Protein AF-A0A838TPU4-F1 (afdb_monomer_lite)

Sequence (35 aa):
MGLSLSYDIIKAHGGEMKVETKQGEFAEFIIALPP

Structure (mmCIF, N/CA/C/O backbone):
data_AF-A0A838TPU4-F1
#
_entry.id   AF-A0A838TPU4-F1
#
loop_
_atom_site.group_PDB
_atom_site.id
_atom_site.type_symbol
_atom_site.label_atom_id
_atom_site.label_alt_id
_atom_site.label_comp_id
_atom_site.label_asym_id
_atom_site.label_entity_id
_atom_site.label_seq_id
_atom_site.pdbx_PDB_ins_code
_atom_site.Cartn_x
_atom_site.Cartn_y
_atom_site.Cartn_z
_atom_site.occupancy
_atom_site.B_iso_or_equiv
_atom_site.auth_seq_id
_atom_site.auth_comp_id
_atom_site.auth_asym_id
_atom_site.auth_atom_id
_atom_site.pdbx_PDB_model_num
ATOM 1 N N . MET A 1 1 ? -4.197 10.320 -1.854 1.00 72.12 1 MET A N 1
ATOM 2 C CA . MET A 1 1 ? -2.996 10.991 -2.394 1.00 72.12 1 MET A CA 1
ATOM 3 C C . MET A 1 1 ? -1.724 10.216 -2.052 1.00 72.12 1 MET A C 1
ATOM 5 O O . MET A 1 1 ? -1.096 9.729 -2.976 1.00 72.12 1 MET A O 1
ATOM 9 N N . GLY A 1 2 ? -1.3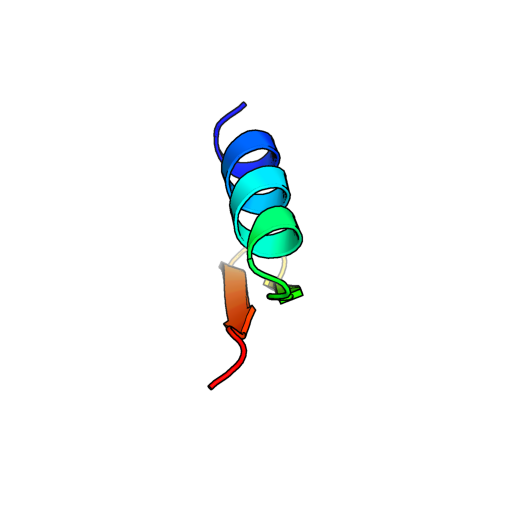63 10.015 -0.774 1.00 87.06 2 GLY A N 1
ATOM 10 C CA . GLY A 1 2 ? -0.144 9.259 -0.416 1.00 87.06 2 GLY A CA 1
ATOM 11 C C . GLY A 1 2 ? -0.169 7.781 -0.830 1.00 87.06 2 GLY A C 1
ATOM 12 O O . GLY A 1 2 ? 0.708 7.333 -1.555 1.00 87.06 2 GLY A O 1
ATOM 13 N N . LEU A 1 3 ? -1.225 7.048 -0.459 1.00 90.00 3 LEU A N 1
ATOM 14 C CA . LEU A 1 3 ? -1.341 5.609 -0.746 1.00 90.00 3 LEU A CA 1
ATOM 15 C C . LEU A 1 3 ? -1.404 5.271 -2.242 1.00 90.00 3 LEU A C 1
ATOM 17 O O . LEU A 1 3 ? -0.898 4.232 -2.647 1.00 90.00 3 LEU A O 1
ATOM 21 N N . SER A 1 4 ? -2.001 6.139 -3.064 1.00 90.38 4 SER A N 1
ATOM 22 C CA . SER A 1 4 ? -2.038 5.943 -4.518 1.00 90.38 4 SER A CA 1
ATOM 23 C C . SER A 1 4 ? -0.644 6.072 -5.129 1.00 90.38 4 SER A C 1
ATOM 25 O O . SER A 1 4 ? -0.251 5.221 -5.913 1.00 90.38 4 SER A O 1
ATOM 27 N N . LEU A 1 5 ? 0.139 7.065 -4.691 1.00 93.38 5 LEU A N 1
ATOM 28 C CA . LEU A 1 5 ? 1.526 7.214 -5.132 1.00 93.38 5 LEU A CA 1
ATOM 29 C C . LEU A 1 5 ? 2.394 6.038 -4.663 1.00 93.38 5 LEU A C 1
ATOM 31 O O . LEU A 1 5 ? 3.192 5.513 -5.433 1.00 93.38 5 LEU A O 1
ATOM 35 N N . SER A 1 6 ? 2.224 5.598 -3.414 1.00 93.06 6 SER A N 1
ATOM 36 C CA . SER A 1 6 ? 2.914 4.412 -2.902 1.00 93.06 6 SER A CA 1
ATOM 37 C C . SER A 1 6 ? 2.570 3.167 -3.720 1.00 93.06 6 SER A C 1
ATOM 39 O O . SER A 1 6 ? 3.468 2.406 -4.060 1.00 93.06 6 SER A O 1
ATOM 41 N N . TYR A 1 7 ? 1.300 2.987 -4.091 1.00 93.00 7 TYR A N 1
ATOM 42 C CA . TYR A 1 7 ? 0.862 1.877 -4.936 1.00 93.00 7 TYR A CA 1
ATOM 43 C C . TYR A 1 7 ? 1.516 1.903 -6.322 1.00 93.00 7 TYR A C 1
ATOM 45 O O . TYR A 1 7 ? 1.997 0.868 -6.785 1.00 93.00 7 TYR A O 1
ATOM 53 N N . ASP A 1 8 ? 1.591 3.079 -6.949 1.00 94.56 8 ASP A N 1
ATOM 54 C CA . ASP A 1 8 ? 2.238 3.248 -8.252 1.00 94.56 8 ASP A CA 1
ATOM 55 C C . ASP A 1 8 ? 3.740 2.921 -8.184 1.00 94.56 8 ASP A C 1
ATOM 57 O O . ASP A 1 8 ? 4.252 2.206 -9.045 1.00 94.56 8 ASP A O 1
ATOM 61 N N . ILE A 1 9 ? 4.442 3.367 -7.133 1.00 95.06 9 ILE A N 1
ATOM 62 C CA . ILE A 1 9 ? 5.867 3.060 -6.915 1.00 95.06 9 ILE A CA 1
ATOM 63 C C . ILE A 1 9 ? 6.079 1.558 -6.701 1.00 95.06 9 ILE A C 1
ATOM 65 O O . ILE A 1 9 ? 6.959 0.976 -7.334 1.00 95.06 9 ILE A O 1
ATOM 69 N N . ILE A 1 10 ? 5.283 0.925 -5.834 1.00 95.44 10 ILE A N 1
ATOM 70 C CA . ILE A 1 10 ? 5.386 -0.511 -5.533 1.00 95.44 10 ILE A CA 1
ATOM 71 C C . ILE A 1 10 ? 5.191 -1.326 -6.816 1.00 95.44 10 ILE A C 1
ATOM 73 O O . ILE A 1 10 ? 6.027 -2.170 -7.138 1.00 95.44 10 ILE A O 1
ATOM 77 N N . LYS A 1 11 ? 4.158 -1.006 -7.606 1.00 93.81 11 LYS A N 1
ATOM 78 C CA . LYS A 1 11 ? 3.917 -1.652 -8.902 1.00 93.81 11 LYS A CA 1
ATOM 79 C C . LYS A 1 11 ? 5.041 -1.431 -9.906 1.00 93.81 11 LYS A C 1
ATOM 81 O O . LYS A 1 11 ? 5.420 -2.373 -10.597 1.00 93.81 11 LYS A O 1
ATOM 86 N N . ALA A 1 12 ? 5.572 -0.213 -10.003 1.00 96.06 12 ALA A N 1
ATOM 87 C CA . ALA A 1 12 ? 6.653 0.103 -10.936 1.00 96.06 12 ALA A CA 1
ATOM 88 C C . ALA A 1 12 ? 7.930 -0.714 -10.664 1.00 96.06 12 ALA A C 1
ATOM 90 O O . ALA A 1 12 ? 8.702 -0.957 -11.587 1.00 96.06 12 ALA A O 1
ATOM 91 N N . HIS A 1 13 ? 8.125 -1.174 -9.425 1.00 95.19 13 HIS A N 1
ATOM 92 C CA . HIS A 1 13 ? 9.251 -2.019 -9.017 1.00 95.19 13 HIS A CA 1
ATOM 93 C C . HIS A 1 13 ? 8.895 -3.515 -8.965 1.00 95.19 13 HIS A C 1
ATOM 95 O O . HIS A 1 13 ? 9.638 -4.297 -8.382 1.00 95.19 13 HIS A O 1
ATOM 101 N N . GLY A 1 14 ? 7.764 -3.928 -9.550 1.00 95.81 14 GLY A N 1
ATOM 102 C CA . GLY A 1 14 ? 7.326 -5.328 -9.567 1.00 95.81 14 GLY A CA 1
ATOM 103 C C . GLY A 1 14 ? 6.888 -5.870 -8.204 1.00 95.81 14 GLY A C 1
ATOM 104 O O . GLY A 1 14 ? 6.791 -7.082 -8.038 1.00 95.81 14 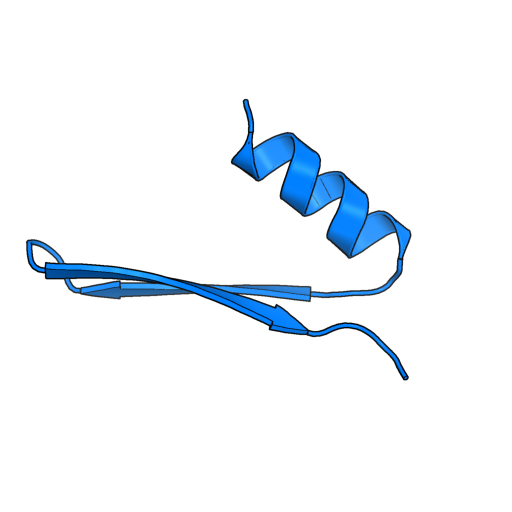GLY A O 1
ATOM 105 N N . GLY A 1 15 ? 6.654 -4.988 -7.232 1.00 95.38 15 GLY A N 1
ATOM 106 C CA . GLY A 1 15 ? 6.140 -5.344 -5.920 1.00 95.38 15 GLY A CA 1
ATOM 107 C C . GLY A 1 15 ? 4.617 -5.398 -5.868 1.00 95.38 15 GLY A C 1
ATOM 108 O O . GLY A 1 15 ? 3.904 -4.927 -6.759 1.00 95.38 15 GLY A O 1
ATOM 109 N N . GLU A 1 16 ? 4.113 -5.924 -4.760 1.00 95.38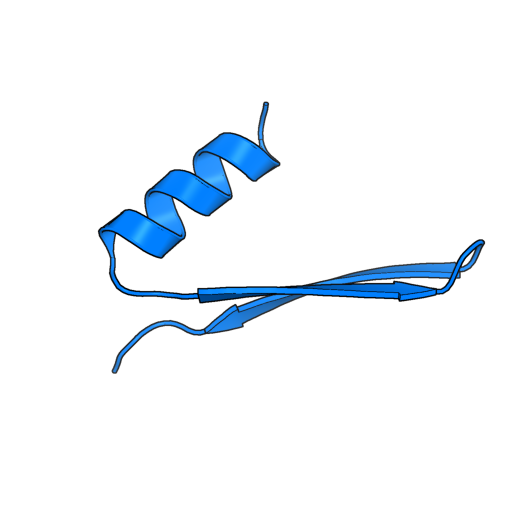 16 GLU A N 1
ATOM 110 C CA . GLU A 1 16 ? 2.693 -6.051 -4.463 1.00 95.38 16 GLU A CA 1
ATOM 111 C C . GLU A 1 16 ? 2.357 -5.406 -3.114 1.00 95.38 16 GLU A C 1
ATOM 113 O O . GLU A 1 16 ? 3.176 -5.367 -2.195 1.00 95.38 16 GLU A O 1
ATOM 118 N N . MET A 1 17 ? 1.129 -4.895 -2.991 1.00 94.38 17 MET A N 1
ATOM 119 C CA . MET A 1 17 ? 0.602 -4.326 -1.750 1.00 94.38 17 MET A CA 1
ATOM 120 C C . MET A 1 17 ? -0.713 -5.014 -1.389 1.00 94.38 17 MET A C 1
ATOM 122 O O . MET A 1 17 ? -1.675 -4.960 -2.158 1.00 94.38 17 MET A O 1
ATOM 126 N N . LYS A 1 18 ? -0.764 -5.624 -0.206 1.00 94.50 18 LYS A N 1
ATOM 127 C CA . LYS A 1 18 ? -1.969 -6.206 0.393 1.00 94.50 18 LYS A CA 1
ATOM 128 C C . LYS A 1 18 ? -2.428 -5.332 1.557 1.00 94.50 18 LYS A C 1
ATOM 130 O O . LYS A 1 18 ? -1.603 -4.775 2.276 1.00 94.50 18 LYS A O 1
ATOM 135 N N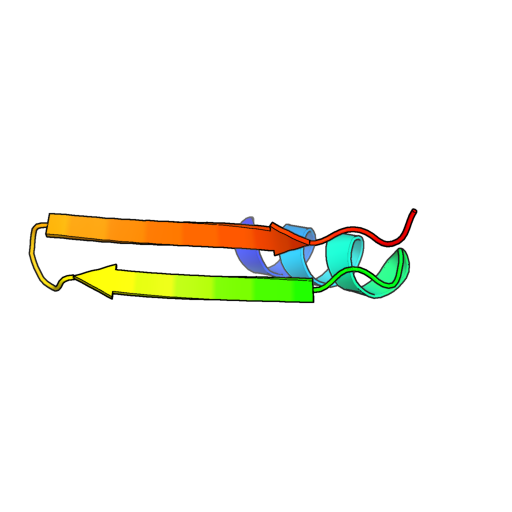 . VAL A 1 19 ? -3.739 -5.214 1.739 1.00 94.81 19 VAL A N 1
AT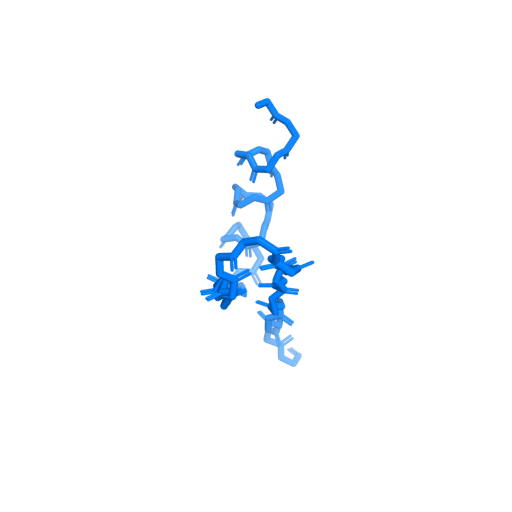OM 136 C CA . VAL A 1 19 ? -4.328 -4.471 2.857 1.00 94.81 19 VAL A CA 1
ATOM 137 C C . VAL A 1 19 ? -5.197 -5.418 3.666 1.00 94.81 19 VAL A C 1
ATOM 139 O O . VAL A 1 19 ? -6.091 -6.059 3.113 1.00 94.81 19 VAL A O 1
ATOM 142 N N . GLU A 1 20 ? -4.940 -5.493 4.964 1.00 97.25 20 GLU A N 1
ATOM 143 C CA . GLU A 1 20 ? -5.759 -6.233 5.917 1.00 97.25 20 GLU A CA 1
ATOM 144 C C . GLU A 1 20 ? -6.375 -5.248 6.905 1.00 97.25 20 GLU A C 1
ATOM 146 O O . GLU A 1 20 ? -5.693 -4.393 7.459 1.00 97.25 20 GLU A O 1
ATOM 151 N N . THR A 1 21 ? -7.689 -5.312 7.107 1.00 97.31 21 THR A N 1
ATOM 152 C CA . THR A 1 21 ? -8.387 -4.332 7.947 1.00 97.31 21 THR A CA 1
ATOM 153 C C . THR A 1 21 ? -9.215 -5.024 9.003 1.00 97.31 21 THR A C 1
ATOM 155 O O . THR A 1 21 ? -9.996 -5.922 8.687 1.00 97.31 21 THR A O 1
ATOM 158 N N . LYS A 1 22 ? -9.132 -4.526 10.234 1.00 97.62 22 LYS A N 1
ATOM 159 C CA . LYS A 1 22 ? -10.056 -4.859 11.310 1.00 97.62 22 LYS A CA 1
ATOM 160 C C . LYS A 1 22 ? -10.825 -3.602 11.695 1.00 97.62 22 LYS A C 1
ATOM 162 O O . LYS A 1 22 ? -10.257 -2.644 12.218 1.00 97.62 22 LYS A O 1
ATOM 167 N N . GLN A 1 23 ? -12.118 -3.588 11.372 1.00 96.50 23 GLN A N 1
ATOM 168 C CA . GLN A 1 23 ? -12.970 -2.414 11.547 1.00 96.50 23 GLN A CA 1
ATOM 169 C C . GLN A 1 23 ? -12.965 -1.947 13.008 1.00 96.50 23 GLN A C 1
ATOM 171 O O . GLN A 1 23 ? -13.209 -2.735 13.914 1.00 96.50 23 GLN A O 1
ATOM 176 N N . GLY A 1 24 ? -12.696 -0.658 13.221 1.00 96.75 24 GLY A N 1
ATOM 177 C CA . GLY A 1 24 ? -12.608 -0.071 14.561 1.00 96.75 24 GLY A CA 1
ATOM 178 C C . GLY A 1 24 ? -11.294 -0.343 15.301 1.00 96.75 24 GLY A C 1
ATOM 179 O O . GLY A 1 24 ? -11.143 0.151 16.413 1.00 96.75 24 GLY A O 1
ATOM 180 N N . GLU A 1 25 ? -10.344 -1.071 14.701 1.00 97.75 25 GLU A N 1
ATOM 181 C CA . GLU A 1 25 ? -9.058 -1.398 15.328 1.00 97.75 25 GLU A CA 1
ATOM 182 C C . GLU A 1 25 ? -7.862 -0.966 14.476 1.00 97.75 25 GLU A C 1
ATOM 184 O O . GLU A 1 25 ? -7.091 -0.111 14.907 1.00 97.75 25 GLU A O 1
ATOM 189 N N . PHE A 1 26 ? -7.697 -1.519 13.270 1.00 96.94 26 PHE A N 1
ATOM 190 C CA . PHE A 1 26 ? -6.523 -1.232 12.443 1.00 96.94 26 PHE A CA 1
ATOM 191 C C . PHE A 1 26 ? -6.755 -1.421 10.942 1.00 96.94 26 PHE A C 1
ATOM 193 O O . PHE A 1 26 ? -7.685 -2.094 10.493 1.00 96.94 26 PHE A O 1
ATOM 200 N N . ALA A 1 27 ? -5.836 -0.844 10.171 1.00 96.62 27 ALA A N 1
ATOM 201 C CA . ALA A 1 27 ? -5.571 -1.186 8.784 1.00 96.62 27 ALA A CA 1
ATOM 202 C C . ALA A 1 27 ? -4.068 -1.454 8.655 1.00 96.62 27 ALA A C 1
ATOM 204 O O . ALA A 1 27 ? -3.251 -0.576 8.929 1.00 96.62 27 ALA A O 1
ATOM 205 N N . GLU A 1 28 ? -3.717 -2.674 8.280 1.00 97.00 28 GLU A N 1
ATOM 206 C CA . GLU A 1 28 ? -2.356 -3.134 8.057 1.00 97.00 28 GLU A CA 1
ATOM 207 C C . GLU A 1 28 ? -2.074 -3.163 6.553 1.00 97.00 28 GLU A C 1
ATOM 209 O O . GLU A 1 28 ? -2.882 -3.648 5.759 1.00 97.00 28 GLU A O 1
ATOM 214 N N . PHE A 1 29 ? -0.926 -2.614 6.160 1.00 95.88 29 PHE A N 1
ATOM 215 C CA . PHE A 1 29 ? -0.474 -2.551 4.774 1.00 95.88 29 PHE A CA 1
ATOM 216 C C . PHE A 1 29 ? 0.789 -3.397 4.648 1.00 95.88 29 PHE A C 1
ATOM 218 O O . PHE A 1 29 ? 1.818 -3.077 5.239 1.00 95.88 29 PHE A O 1
ATOM 225 N N . ILE A 1 30 ? 0.707 -4.471 3.873 1.00 96.19 30 ILE A N 1
ATOM 226 C CA . ILE A 1 30 ? 1.786 -5.436 3.681 1.00 96.19 30 ILE A CA 1
ATOM 227 C C . ILE A 1 30 ? 2.359 -5.212 2.286 1.00 96.19 30 ILE A C 1
ATOM 229 O O . ILE A 1 30 ? 1.635 -5.315 1.295 1.00 96.19 30 ILE A O 1
ATOM 233 N N . ILE A 1 31 ? 3.651 -4.896 2.213 1.00 96.00 31 ILE A N 1
ATOM 234 C CA . ILE A 1 31 ? 4.362 -4.633 0.959 1.00 96.00 31 ILE A CA 1
ATOM 235 C C . ILE A 1 31 ? 5.328 -5.788 0.709 1.00 96.00 31 ILE A C 1
ATOM 237 O O . ILE A 1 31 ? 6.204 -6.051 1.531 1.00 96.00 31 ILE A O 1
ATOM 241 N N . ALA A 1 32 ? 5.175 -6.458 -0.429 1.00 95.56 32 ALA A N 1
ATOM 242 C CA . ALA A 1 32 ? 6.097 -7.476 -0.910 1.00 95.56 32 ALA A CA 1
ATOM 243 C C . ALA A 1 32 ? 6.886 -6.900 -2.087 1.00 95.56 32 ALA A C 1
ATOM 245 O O . ALA A 1 32 ? 6.295 -6.442 -3.062 1.00 95.56 32 ALA A O 1
ATOM 246 N N . LEU A 1 33 ? 8.214 -6.900 -1.995 1.00 94.62 33 LEU A N 1
ATOM 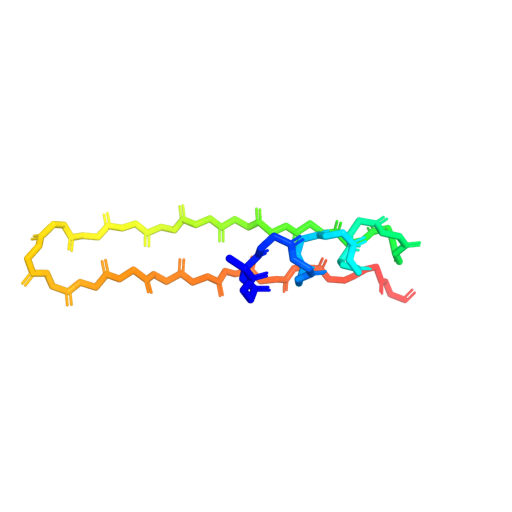247 C CA . LEU A 1 33 ? 9.092 -6.509 -3.095 1.00 94.62 33 LEU A CA 1
ATOM 248 C C . LEU A 1 33 ? 9.770 -7.759 -3.668 1.00 94.62 33 LEU A C 1
ATOM 250 O O . LEU A 1 33 ? 10.066 -8.682 -2.901 1.00 94.62 33 LEU A O 1
ATOM 254 N N . PRO A 1 34 ? 10.006 -7.810 -4.989 1.00 89.50 34 PRO A N 1
ATOM 255 C CA . PRO A 1 34 ? 10.811 -8.866 -5.583 1.00 89.50 34 PRO A CA 1
ATOM 256 C C . PRO A 1 34 ? 12.245 -8.841 -5.013 1.00 89.50 34 PRO A C 1
ATOM 258 O O . PRO A 1 34 ? 12.691 -7.787 -4.549 1.00 89.50 34 PRO A O 1
ATOM 261 N N . PRO A 1 35 ? 12.937 -9.996 -5.003 1.00 81.81 35 PRO A N 1
ATOM 262 C CA . PRO A 1 35 ? 14.310 -10.108 -4.514 1.00 81.81 35 PRO A CA 1
ATOM 263 C C . PRO A 1 35 ? 15.321 -9.318 -5.354 1.00 81.81 35 PRO A C 1
ATOM 265 O O . PRO A 1 35 ? 15.066 -9.104 -6.562 1.00 81.81 35 PRO A O 1
#

Radius of gyration: 11.06 Å; chains: 1; bounding box: 27×21×26 Å

Secondary structure (DSSP, 8-state):
-HHHHHHHHHHHTT-EEEEEEETTTEEEEEEE---

pLDDT: mean 93.79, std 4.91, range [72.12, 97.75]

Foldseek 3Di:
DVVVVVCVVLVVQVKDWDWDDDPPPDIDIDIGGDD